Protein AF-A0AAW7YWB8-F1 (afdb_monomer_lite)

Structure (mmCIF, N/CA/C/O backbone):
data_AF-A0AAW7YWB8-F1
#
_entry.id   AF-A0AAW7YWB8-F1
#
loop_
_atom_site.group_PDB
_atom_site.id
_atom_site.type_symbol
_atom_site.label_atom_id
_atom_site.label_alt_id
_atom_site.label_comp_id
_atom_site.label_asym_id
_atom_site.label_entity_id
_atom_site.label_seq_id
_atom_site.pdbx_PDB_ins_code
_atom_site.Cartn_x
_atom_site.Cartn_y
_atom_site.Cartn_z
_atom_site.occupancy
_atom_site.B_iso_or_equiv
_atom_site.auth_seq_id
_atom_site.auth_comp_id
_atom_site.auth_asym_id
_atom_site.auth_atom_id
_atom_site.pdbx_PDB_model_num
ATOM 1 N N . ASP A 1 1 ?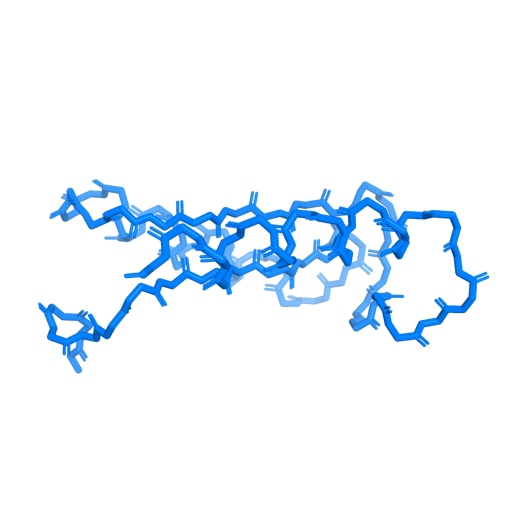 -18.259 6.816 5.448 1.00 78.06 1 ASP A N 1
ATOM 2 C CA . ASP A 1 1 ? -17.773 6.482 6.799 1.00 78.06 1 ASP A CA 1
ATOM 3 C C . ASP A 1 1 ? -16.898 5.236 6.688 1.00 78.06 1 ASP A C 1
ATOM 5 O O . ASP A 1 1 ? -17.224 4.384 5.873 1.00 78.06 1 ASP A O 1
ATOM 9 N N . ILE A 1 2 ? -15.785 5.170 7.422 1.00 84.69 2 ILE A N 1
ATOM 10 C CA . ILE A 1 2 ? -14.812 4.060 7.390 1.00 84.69 2 ILE A CA 1
ATOM 11 C C . ILE A 1 2 ? -14.919 3.134 8.610 1.00 84.69 2 ILE A C 1
ATOM 13 O O . ILE A 1 2 ? -14.332 2.060 8.608 1.00 84.69 2 ILE A O 1
ATOM 17 N N . ASN A 1 3 ? -15.691 3.516 9.634 1.00 81.88 3 ASN A N 1
ATOM 18 C CA . ASN A 1 3 ? -15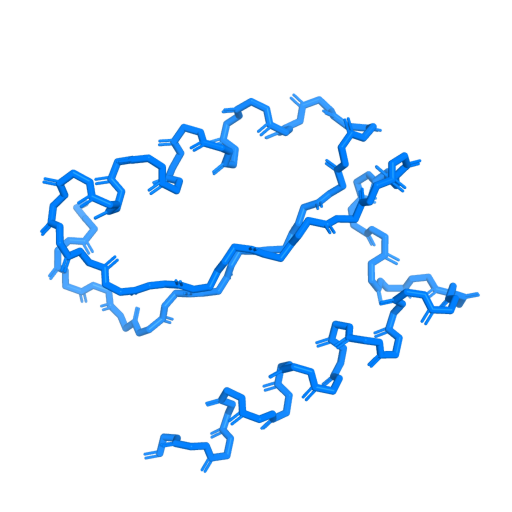.705 2.835 10.935 1.00 81.88 3 ASN A CA 1
ATOM 19 C C . ASN A 1 3 ? -16.381 1.443 10.921 1.00 81.88 3 ASN A C 1
ATOM 21 O O . ASN A 1 3 ? -16.322 0.721 11.911 1.00 81.88 3 ASN A O 1
ATOM 25 N N . HIS A 1 4 ? -17.043 1.068 9.824 1.00 85.69 4 HIS A N 1
ATOM 26 C CA . HIS A 1 4 ? -17.785 -0.195 9.685 1.00 85.69 4 HIS A CA 1
ATOM 27 C C . HIS A 1 4 ? -17.364 -0.997 8.451 1.00 85.69 4 HIS A C 1
ATOM 29 O O . HIS A 1 4 ? -18.108 -1.854 7.973 1.00 85.69 4 HIS A O 1
ATOM 35 N N . LEU A 1 5 ? -16.191 -0.691 7.898 1.00 87.88 5 LEU A N 1
ATOM 36 C CA . LEU A 1 5 ? -15.631 -1.479 6.812 1.00 87.88 5 LEU A CA 1
ATOM 37 C C . LEU A 1 5 ? -15.052 -2.780 7.370 1.00 87.88 5 LEU A C 1
ATOM 39 O O . LEU A 1 5 ? -14.598 -2.843 8.511 1.00 87.88 5 LEU A O 1
ATOM 43 N N . GLY A 1 6 ? -15.073 -3.829 6.548 1.00 88.31 6 GLY A N 1
ATOM 44 C CA . GLY A 1 6 ? -14.272 -5.012 6.828 1.00 88.31 6 GLY A CA 1
ATOM 45 C C . GLY A 1 6 ? -12.781 -4.679 6.792 1.00 88.31 6 GLY A C 1
ATOM 46 O O . GLY A 1 6 ? -12.384 -3.574 6.439 1.00 88.31 6 GLY A O 1
ATOM 47 N N . HIS A 1 7 ? -11.963 -5.672 7.119 1.00 90.31 7 HIS A N 1
ATOM 48 C CA . HIS A 1 7 ? -10.509 -5.578 7.054 1.00 90.31 7 HIS A CA 1
ATOM 49 C C . HIS A 1 7 ? -9.993 -4.905 5.766 1.00 90.31 7 HIS A C 1
ATOM 51 O O . HIS A 1 7 ? -10.427 -5.271 4.667 1.00 90.31 7 HIS A O 1
ATOM 57 N N . LEU A 1 8 ? -9.084 -3.941 5.927 1.00 94.06 8 LEU A N 1
ATOM 58 C CA . LEU A 1 8 ? -8.571 -3.084 4.863 1.00 94.06 8 LEU A CA 1
ATOM 59 C C . LEU A 1 8 ? -7.106 -3.399 4.573 1.00 94.06 8 LEU A C 1
ATOM 61 O O . LEU A 1 8 ? -6.270 -3.351 5.465 1.00 94.06 8 LEU A O 1
ATOM 65 N N . THR A 1 9 ? -6.801 -3.596 3.297 1.00 95.19 9 THR A N 1
ATOM 66 C CA . THR A 1 9 ? -5.434 -3.729 2.793 1.00 95.19 9 THR A CA 1
ATOM 67 C C . THR A 1 9 ? -5.246 -2.715 1.672 1.00 95.19 9 THR A C 1
ATOM 69 O O . THR A 1 9 ? -6.018 -2.696 0.710 1.00 95.19 9 THR A O 1
ATOM 72 N N . ILE A 1 10 ? -4.228 -1.869 1.788 1.00 96.12 10 ILE A N 1
ATOM 73 C CA . ILE A 1 10 ? -3.900 -0.821 0.820 1.00 96.12 10 ILE A CA 1
ATOM 74 C C . ILE A 1 10 ? -2.556 -1.180 0.186 1.00 96.12 10 ILE A C 1
ATOM 76 O O . ILE A 1 10 ? -1.569 -1.355 0.893 1.00 96.12 10 ILE A O 1
ATOM 80 N N . VAL A 1 11 ? -2.508 -1.273 -1.144 1.00 96.88 11 VAL A N 1
ATOM 81 C CA . VAL A 1 11 ? -1.276 -1.542 -1.902 1.00 96.88 11 VAL A CA 1
ATOM 82 C C . VAL A 1 11 ? -0.998 -0.361 -2.821 1.00 96.88 11 VAL A C 1
ATOM 84 O O . VAL A 1 11 ? -1.862 -0.007 -3.621 1.00 96.88 11 VAL A O 1
ATOM 87 N N . ILE A 1 12 ? 0.180 0.254 -2.701 1.00 97.62 12 ILE A N 1
ATOM 88 C CA . ILE A 1 12 ? 0.513 1.496 -3.416 1.00 97.62 12 ILE A CA 1
ATOM 89 C C . ILE A 1 12 ? 1.999 1.551 -3.792 1.00 97.62 12 ILE A C 1
ATOM 91 O O . ILE A 1 12 ? 2.855 1.082 -3.038 1.00 97.62 12 ILE A O 1
ATOM 95 N N . GLY A 1 13 ? 2.322 2.109 -4.958 1.00 97.38 13 GLY A N 1
ATOM 96 C CA . GLY A 1 13 ? 3.700 2.438 -5.325 1.00 97.38 13 GLY A CA 1
ATOM 97 C C . GLY A 1 13 ? 4.129 3.798 -4.757 1.00 97.38 13 GLY A C 1
ATOM 98 O O . GLY A 1 13 ? 3.295 4.671 -4.531 1.00 97.38 13 GLY A O 1
ATOM 99 N N . THR A 1 14 ? 5.424 4.028 -4.519 1.00 97.50 14 THR A N 1
ATOM 100 C CA . THR A 1 14 ? 5.908 5.358 -4.078 1.00 97.50 14 THR A CA 1
ATOM 101 C C . THR A 1 14 ? 6.146 6.328 -5.241 1.00 97.50 14 THR A C 1
ATOM 103 O O . THR A 1 14 ? 6.258 7.535 -5.025 1.00 97.50 14 THR A O 1
ATOM 106 N N . LYS A 1 15 ? 6.168 5.837 -6.488 1.00 97.06 15 LYS A N 1
ATOM 107 C CA . LYS A 1 15 ? 6.328 6.631 -7.717 1.00 97.06 15 LYS A CA 1
ATOM 108 C C . LYS A 1 15 ? 5.008 6.747 -8.484 1.00 97.06 15 LYS A C 1
ATOM 110 O O . LYS A 1 15 ? 4.928 6.463 -9.681 1.00 97.06 15 LYS A O 1
ATOM 115 N N . GLU A 1 16 ? 3.958 7.183 -7.801 1.00 94.81 16 GLU A N 1
ATOM 116 C CA . GLU A 1 16 ? 2.668 7.471 -8.424 1.00 94.81 16 GLU A CA 1
ATOM 117 C C . GLU A 1 16 ? 1.936 8.647 -7.773 1.00 94.81 16 GLU A C 1
ATOM 119 O O . GLU A 1 16 ? 2.194 9.020 -6.630 1.00 94.81 16 GLU A O 1
ATOM 124 N N . THR A 1 17 ? 1.006 9.242 -8.519 1.00 97.06 17 THR A N 1
ATOM 125 C CA . THR A 1 17 ? 0.289 10.458 -8.112 1.00 97.06 17 THR A CA 1
ATOM 126 C C . THR A 1 17 ? -0.589 10.253 -6.878 1.00 97.06 17 THR A C 1
ATOM 128 O O . THR A 1 17 ? -0.747 11.191 -6.106 1.00 97.06 17 THR A O 1
ATOM 131 N N . LEU A 1 18 ? -1.129 9.047 -6.674 1.00 97.38 18 LEU A N 1
ATOM 132 C CA . LEU A 1 18 ? -2.044 8.735 -5.569 1.00 97.38 18 LEU A CA 1
ATOM 133 C C . LEU A 1 18 ? -1.326 8.351 -4.268 1.00 97.38 18 LEU A C 1
ATOM 135 O O . LEU A 1 18 ? -1.979 8.126 -3.249 1.00 97.38 18 LEU A O 1
ATOM 139 N N . TYR A 1 19 ? 0.009 8.296 -4.268 1.00 97.56 19 TYR A N 1
ATOM 140 C CA . TYR A 1 19 ? 0.780 7.942 -3.078 1.00 97.56 19 TYR A CA 1
ATOM 141 C C . TYR A 1 19 ? 0.459 8.817 -1.847 1.00 97.56 19 TYR A C 1
ATOM 143 O O . TYR A 1 19 ? 0.209 8.254 -0.775 1.00 97.56 19 TYR A O 1
ATOM 151 N N . PRO A 1 20 ? 0.372 10.162 -1.954 1.00 97.94 20 PRO A N 1
ATOM 152 C CA . PRO A 1 20 ? -0.007 11.005 -0.819 1.00 97.94 20 PRO A CA 1
ATOM 153 C C . PRO A 1 20 ? -1.414 10.709 -0.286 1.00 97.94 20 PRO A C 1
ATOM 155 O O . PRO A 1 20 ? -1.634 10.785 0.922 1.00 97.94 20 PRO A O 1
ATOM 158 N N . ASP A 1 21 ? -2.357 10.342 -1.158 1.00 98.06 21 ASP A N 1
ATOM 159 C CA . ASP A 1 21 ? -3.728 10.009 -0.763 1.00 98.06 21 ASP A CA 1
ATOM 160 C C . ASP A 1 21 ? -3.789 8.673 -0.017 1.00 98.06 21 ASP A C 1
ATOM 162 O O . ASP A 1 21 ? -4.433 8.575 1.030 1.00 98.06 21 ASP A O 1
ATOM 166 N N . ALA A 1 22 ? -3.073 7.659 -0.510 1.00 97.56 22 ALA A N 1
ATOM 167 C CA . ALA A 1 22 ? -2.970 6.360 0.148 1.00 97.56 22 ALA A CA 1
ATOM 168 C C . ALA A 1 22 ? -2.311 6.484 1.532 1.00 97.56 22 ALA A C 1
ATOM 170 O O . ALA A 1 22 ? -2.806 5.920 2.509 1.00 97.56 22 ALA A O 1
ATOM 171 N N . HIS A 1 23 ? -1.246 7.285 1.632 1.00 97.44 23 HIS A N 1
ATOM 172 C CA . HIS A 1 23 ? -0.588 7.568 2.905 1.00 97.44 23 HIS A CA 1
ATOM 173 C C . HIS A 1 23 ? -1.513 8.320 3.872 1.00 97.44 23 HIS A C 1
ATOM 175 O O . HIS A 1 23 ? -1.629 7.947 5.038 1.00 97.44 23 HIS A O 1
ATOM 181 N N . LYS A 1 24 ? -2.243 9.331 3.384 1.00 98.00 24 LYS A N 1
ATOM 182 C CA . LYS A 1 24 ? -3.235 10.061 4.183 1.00 98.00 24 LYS A CA 1
ATOM 183 C C . LYS A 1 24 ? -4.340 9.141 4.706 1.00 98.00 24 LYS A C 1
ATOM 185 O O . LYS A 1 24 ? -4.738 9.278 5.861 1.00 98.00 24 LYS A O 1
ATOM 190 N N . LEU A 1 25 ? -4.831 8.208 3.889 1.00 97.06 25 LEU A N 1
ATOM 191 C CA . LEU A 1 25 ? -5.824 7.224 4.322 1.00 97.06 25 LEU A CA 1
ATOM 192 C C . LEU A 1 25 ? -5.268 6.317 5.428 1.00 97.06 25 LEU A C 1
ATOM 194 O O . LEU A 1 25 ? -5.941 6.141 6.441 1.00 97.06 25 LEU A O 1
ATOM 198 N N . SER A 1 26 ? -4.047 5.800 5.264 1.00 97.62 26 SER A N 1
ATOM 199 C CA . SER A 1 26 ? -3.371 4.984 6.283 1.00 97.62 26 SER A CA 1
ATOM 200 C C . SER A 1 26 ? -3.243 5.738 7.615 1.00 97.62 26 SER A C 1
ATOM 202 O O . SER A 1 26 ? -3.715 5.257 8.644 1.00 97.62 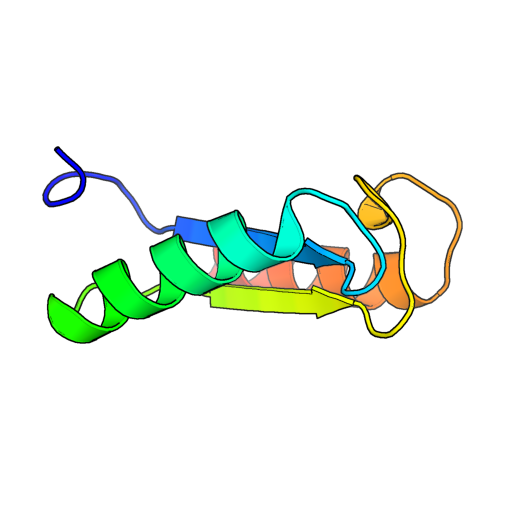26 SER A O 1
ATOM 204 N N . GLN A 1 27 ? -2.787 6.995 7.584 1.00 97.62 27 GLN A N 1
ATOM 205 C CA . GLN A 1 27 ? -2.716 7.844 8.780 1.00 97.62 27 GLN A CA 1
ATOM 206 C C . GLN A 1 27 ? -4.085 8.079 9.437 1.00 97.62 27 GLN A C 1
ATOM 208 O O . GLN A 1 27 ? -4.197 8.103 10.662 1.00 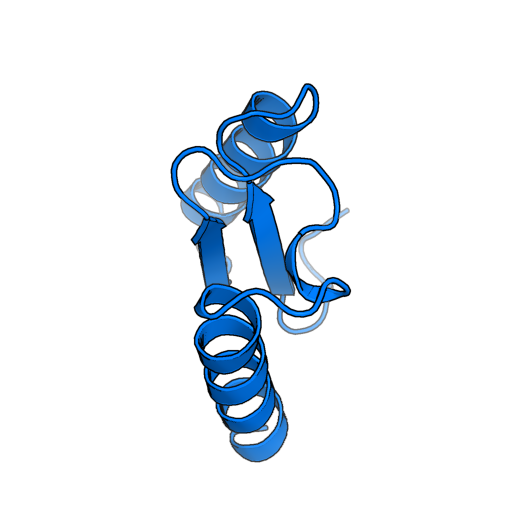97.62 27 GLN A O 1
ATOM 213 N N . MET A 1 28 ? -5.142 8.267 8.642 1.00 96.38 28 MET A N 1
ATOM 214 C CA . MET A 1 28 ? -6.501 8.431 9.168 1.00 96.38 28 MET A CA 1
ATOM 215 C C . MET A 1 28 ? -7.029 7.154 9.837 1.00 96.38 28 MET A C 1
ATOM 217 O O . MET A 1 28 ? -7.814 7.253 10.783 1.00 96.38 28 MET A O 1
ATOM 221 N N . LEU A 1 29 ? -6.636 5.975 9.347 1.00 96.31 29 LEU A N 1
ATOM 222 C CA . LEU A 1 29 ? -6.975 4.686 9.953 1.00 96.31 29 LEU A CA 1
ATOM 223 C C . LEU A 1 29 ? -6.217 4.493 11.273 1.00 96.31 29 LEU A C 1
ATOM 225 O O . LEU A 1 29 ? -6.853 4.192 12.286 1.00 96.31 29 LEU A O 1
ATOM 229 N N . ASP A 1 30 ? -4.915 4.793 11.292 1.00 96.00 30 ASP A N 1
ATOM 230 C CA . ASP A 1 30 ? -4.079 4.754 12.502 1.00 96.00 30 ASP A CA 1
ATOM 231 C C . ASP A 1 30 ? -4.638 5.652 13.612 1.00 96.00 30 ASP A C 1
ATOM 233 O O . ASP A 1 30 ? -4.816 5.221 14.750 1.00 96.00 30 ASP A O 1
ATOM 237 N N . GLN A 1 31 ? -4.997 6.897 13.277 1.00 96.25 31 GLN A N 1
ATOM 238 C CA . GLN A 1 31 ? -5.569 7.861 14.228 1.00 96.25 31 GLN A CA 1
ATOM 239 C C . GLN A 1 31 ? -6.888 7.392 14.854 1.00 96.25 31 GLN A C 1
ATOM 241 O O . GLN A 1 31 ? -7.260 7.853 15.934 1.00 96.25 31 GLN A O 1
ATOM 246 N N . LYS A 1 32 ? -7.609 6.498 14.175 1.00 94.56 32 LYS A N 1
ATOM 247 C CA . LYS A 1 32 ? -8.866 5.916 14.653 1.00 94.56 32 LYS A CA 1
ATOM 248 C C . LYS A 1 32 ? -8.688 4.549 15.312 1.00 94.56 32 LYS A C 1
ATOM 250 O O . LYS A 1 32 ? -9.685 3.974 15.743 1.00 94.56 32 LYS A O 1
ATOM 255 N N . GLY A 1 33 ? -7.462 4.027 15.377 1.00 94.31 33 GLY A N 1
ATOM 256 C CA . GLY A 1 33 ? -7.186 2.678 15.869 1.00 94.31 33 GLY A CA 1
ATOM 257 C C . GLY A 1 33 ? -7.799 1.579 14.995 1.00 94.31 33 GLY A C 1
ATOM 258 O O . GLY A 1 33 ? -8.156 0.526 15.516 1.00 94.31 33 GLY A O 1
ATOM 259 N N . ILE A 1 34 ? -7.978 1.829 13.692 1.00 94.25 34 ILE A N 1
ATOM 260 C CA . ILE A 1 34 ? -8.500 0.836 12.746 1.00 94.25 34 ILE A CA 1
ATOM 261 C C . ILE A 1 34 ? -7.319 0.067 12.151 1.00 94.25 34 ILE A C 1
ATOM 263 O O . ILE A 1 34 ? -6.509 0.627 11.409 1.00 94.25 34 ILE A O 1
ATOM 267 N N . GLU A 1 35 ? -7.242 -1.227 12.461 1.00 92.88 35 GLU A N 1
ATOM 268 C CA . GLU A 1 35 ? -6.229 -2.123 11.901 1.00 92.88 35 GLU A CA 1
ATOM 269 C C . GLU A 1 35 ? -6.367 -2.242 10.379 1.00 92.88 35 GLU A C 1
ATOM 271 O O . GLU A 1 35 ? -7.462 -2.434 9.840 1.00 92.88 35 GLU A O 1
ATOM 276 N N . HIS A 1 36 ? -5.234 -2.132 9.691 1.00 94.81 36 HIS A N 1
ATOM 277 C CA . HIS A 1 36 ? -5.130 -2.253 8.245 1.00 94.81 36 HIS A CA 1
ATOM 278 C C . HIS A 1 36 ? -3.697 -2.621 7.847 1.00 94.81 36 HIS A C 1
ATOM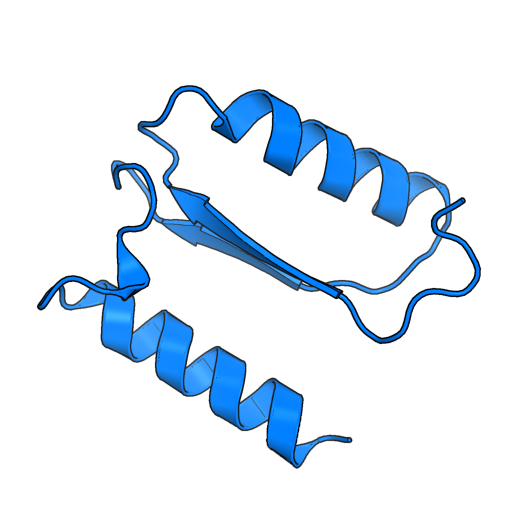 280 O O . HIS A 1 36 ? -2.751 -2.321 8.579 1.00 94.81 36 HIS A O 1
ATOM 286 N N . GLU A 1 37 ? -3.513 -3.213 6.669 1.00 95.31 37 GLU A N 1
ATOM 287 C CA . GLU A 1 37 ? -2.191 -3.318 6.049 1.00 95.31 37 GLU A CA 1
ATOM 288 C C . GLU A 1 37 ? -1.958 -2.181 5.063 1.00 95.31 37 GLU A C 1
ATOM 290 O O . GLU A 1 37 ? -2.814 -1.849 4.237 1.00 95.31 37 GLU A O 1
ATOM 295 N N . PHE A 1 38 ? -0.746 -1.637 5.100 1.00 96.06 38 PHE A N 1
ATOM 296 C CA . PHE A 1 38 ? -0.263 -0.639 4.159 1.00 96.06 38 PHE A CA 1
ATOM 297 C C . PHE A 1 38 ? 1.006 -1.162 3.476 1.00 96.06 38 PHE A C 1
ATOM 299 O O . PHE A 1 38 ? 2.094 -1.147 4.047 1.00 96.06 38 PHE A O 1
ATOM 306 N N . ILE A 1 39 ? 0.852 -1.683 2.259 1.00 95.31 39 ILE A N 1
ATOM 307 C CA . ILE A 1 39 ? 1.912 -2.341 1.491 1.00 95.31 39 ILE A CA 1
ATOM 308 C C . ILE A 1 39 ? 2.457 -1.354 0.459 1.00 95.31 39 ILE A C 1
ATOM 310 O O . ILE A 1 39 ? 1.784 -1.008 -0.516 1.00 95.31 39 ILE A O 1
ATOM 314 N N . GLN A 1 40 ? 3.695 -0.915 0.669 1.00 95.44 40 GLN A N 1
ATOM 315 C CA . GLN A 1 40 ? 4.355 0.080 -0.172 1.00 95.44 40 GLN A CA 1
ATOM 316 C C . GLN A 1 40 ? 5.376 -0.571 -1.104 1.00 95.44 40 GLN A C 1
ATOM 318 O O . GLN A 1 40 ? 6.248 -1.314 -0.660 1.00 95.44 40 GLN A O 1
ATOM 323 N N . GLY A 1 41 ? 5.288 -0.251 -2.393 1.00 95.75 41 GLY A N 1
ATOM 324 C CA . GLY A 1 41 ? 6.282 -0.615 -3.396 1.00 95.75 41 GLY A CA 1
ATOM 325 C C . GLY A 1 41 ? 7.249 0.533 -3.667 1.00 95.75 41 GLY A C 1
ATOM 326 O O . GLY A 1 41 ? 6.844 1.546 -4.245 1.00 95.75 41 GLY A O 1
ATOM 327 N N . ASP A 1 42 ? 8.515 0.398 -3.272 1.00 96.00 42 ASP A N 1
ATOM 328 C CA . ASP A 1 42 ? 9.497 1.473 -3.444 1.00 96.00 42 ASP A CA 1
ATOM 329 C C . ASP A 1 42 ? 9.864 1.703 -4.917 1.00 96.00 42 ASP A C 1
ATOM 331 O O . ASP A 1 42 ? 10.170 0.773 -5.658 1.00 96.00 42 ASP A O 1
ATOM 335 N N . ASN A 1 43 ? 9.814 2.962 -5.356 1.00 96.56 43 ASN A N 1
ATOM 336 C CA . ASN A 1 43 ? 10.013 3.407 -6.735 1.00 96.56 43 ASN A CA 1
ATOM 337 C C . ASN A 1 43 ? 9.068 2.728 -7.757 1.00 96.56 43 ASN A C 1
ATOM 339 O O . ASN A 1 43 ? 9.305 2.798 -8.968 1.00 96.56 43 ASN A O 1
ATOM 343 N N . LEU A 1 44 ? 7.977 2.108 -7.289 1.00 97.38 44 LEU A N 1
ATOM 344 C CA . LEU A 1 44 ? 6.980 1.450 -8.131 1.00 97.38 44 LEU A CA 1
ATOM 345 C C . LEU A 1 44 ? 5.862 2.410 -8.534 1.00 97.38 44 LEU A C 1
ATOM 347 O O . LEU A 1 44 ? 5.543 3.370 -7.834 1.00 97.38 44 LEU A O 1
ATOM 351 N N . PHE A 1 45 ? 5.287 2.146 -9.702 1.00 96.06 45 PHE A N 1
ATOM 352 C CA . PHE A 1 45 ? 4.246 2.956 -10.323 1.00 96.06 45 PHE A CA 1
ATOM 353 C C . PHE A 1 45 ? 2.842 2.464 -9.941 1.00 96.06 45 PHE A C 1
ATOM 355 O O . PHE A 1 45 ? 2.676 1.425 -9.299 1.00 96.06 45 PHE A O 1
ATOM 362 N N . ASN A 1 46 ? 1.824 3.218 -10.362 1.00 95.06 46 ASN A N 1
ATOM 363 C CA . ASN A 1 46 ? 0.419 2.885 -10.133 1.00 95.06 46 ASN A CA 1
ATOM 364 C C . ASN A 1 46 ? 0.121 1.448 -10.575 1.00 95.06 46 ASN A C 1
ATOM 366 O O . ASN A 1 46 ? 0.595 1.020 -11.628 1.00 95.06 46 ASN A O 1
ATOM 370 N N . ILE A 1 47 ? -0.681 0.723 -9.790 1.00 94.38 47 ILE A N 1
ATOM 371 C CA . ILE A 1 47 ? -1.124 -0.657 -10.059 1.00 94.38 47 ILE A CA 1
ATOM 372 C C . ILE A 1 47 ? 0.011 -1.671 -10.328 1.00 94.38 47 ILE A C 1
ATOM 374 O O . ILE A 1 47 ? -0.237 -2.703 -10.948 1.00 94.38 47 ILE A O 1
ATOM 378 N N . TYR A 1 48 ? 1.236 -1.449 -9.829 1.00 95.50 48 TYR A N 1
ATOM 379 C CA . TYR A 1 48 ? 2.376 -2.361 -10.039 1.00 95.50 48 TYR A CA 1
ATOM 380 C C . TYR A 1 48 ? 2.111 -3.866 -9.787 1.00 95.50 48 TYR A C 1
ATOM 382 O O . TYR A 1 48 ? 2.674 -4.669 -10.536 1.00 95.50 48 TYR A O 1
ATOM 390 N N . PRO A 1 49 ? 1.259 -4.310 -8.829 1.00 95.56 49 PRO A N 1
ATOM 391 C CA . PRO A 1 49 ? 1.117 -5.737 -8.528 1.00 95.56 49 PRO A CA 1
ATOM 392 C C . PRO A 1 49 ? 0.496 -6.572 -9.654 1.00 95.56 49 PRO A C 1
ATOM 394 O O . PRO A 1 49 ? 0.524 -7.798 -9.589 1.00 95.56 49 PRO A O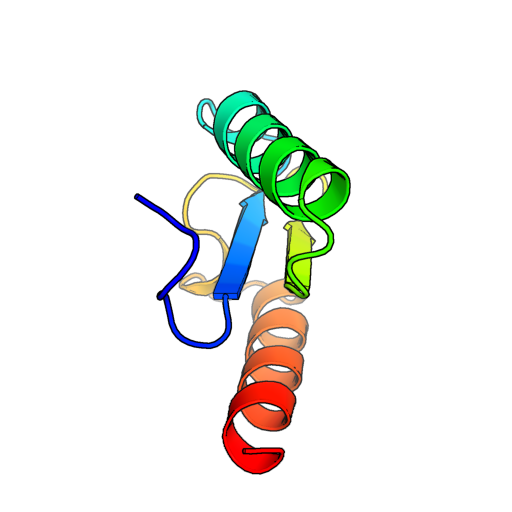 1
ATOM 397 N N . ILE A 1 50 ? -0.090 -5.950 -10.683 1.00 95.31 50 ILE A N 1
ATOM 398 C CA . ILE A 1 50 ? -0.636 -6.696 -11.830 1.00 95.31 50 ILE A CA 1
ATOM 399 C C . ILE A 1 50 ? 0.439 -7.045 -12.868 1.00 95.31 50 ILE A C 1
ATOM 401 O O . ILE A 1 50 ? 0.222 -7.911 -13.717 1.00 95.31 50 ILE A O 1
ATOM 405 N N . PHE A 1 51 ? 1.592 -6.376 -12.817 1.00 95.75 51 PHE A N 1
ATOM 406 C CA . PHE A 1 51 ? 2.682 -6.552 -13.770 1.00 95.75 51 PHE A CA 1
ATOM 407 C C . PHE A 1 51 ? 3.593 -7.716 -13.358 1.00 95.75 51 PHE A C 1
ATOM 409 O O . PHE A 1 51 ? 3.640 -8.084 -12.184 1.00 95.75 51 PHE A O 1
ATOM 416 N N . PRO A 1 52 ? 4.326 -8.330 -14.303 1.00 94.31 52 PRO A N 1
ATOM 417 C CA . PRO A 1 52 ? 5.280 -9.399 -14.009 1.00 94.31 52 PRO A CA 1
ATOM 418 C C . PRO A 1 52 ? 6.573 -8.832 -13.391 1.00 94.31 52 PRO A C 1
ATOM 420 O O . PRO A 1 52 ? 7.637 -8.869 -14.002 1.00 94.31 52 PRO A O 1
ATOM 423 N N . LEU A 1 53 ? 6.455 -8.266 -12.192 1.00 95.06 53 LEU A N 1
ATOM 424 C CA . LEU A 1 53 ? 7.544 -7.713 -11.388 1.00 95.06 53 LEU A CA 1
ATOM 425 C C . LEU A 1 53 ? 7.849 -8.652 -10.213 1.00 95.06 53 LEU A C 1
ATOM 427 O O . LEU A 1 53 ? 6.932 -9.328 -9.749 1.00 95.06 53 LEU A O 1
ATOM 431 N N . PRO A 1 54 ? 9.087 -8.706 -9.697 1.00 94.19 54 PRO A N 1
ATOM 432 C CA . PRO A 1 54 ? 9.389 -9.526 -8.524 1.00 94.19 54 PRO A CA 1
ATOM 433 C C . PRO A 1 54 ? 8.550 -9.125 -7.298 1.00 94.19 54 PRO A C 1
ATOM 435 O O . PRO A 1 54 ? 8.045 -9.995 -6.593 1.00 94.19 54 PRO A O 1
ATOM 438 N N . GLU A 1 55 ? 8.286 -7.832 -7.107 1.00 95.44 55 GLU A N 1
ATOM 439 C CA . GLU A 1 55 ? 7.510 -7.296 -5.981 1.00 95.44 55 GLU A CA 1
ATOM 440 C C . GLU A 1 55 ? 6.036 -7.734 -6.008 1.00 95.44 55 GLU A C 1
ATOM 442 O O . GLU A 1 55 ? 5.351 -7.714 -4.983 1.00 95.44 55 GLU A O 1
ATOM 447 N N . ARG A 1 56 ? 5.527 -8.181 -7.167 1.00 94.81 56 ARG A N 1
ATOM 448 C CA . ARG A 1 56 ? 4.191 -8.784 -7.256 1.00 94.81 56 ARG A CA 1
ATOM 449 C C . ARG A 1 56 ? 4.082 -10.011 -6.360 1.00 94.81 56 ARG A C 1
ATOM 451 O O . ARG A 1 56 ? 3.040 -10.202 -5.737 1.00 94.81 56 ARG A O 1
ATOM 458 N N . GLU A 1 57 ? 5.112 -10.849 -6.314 1.00 93.88 57 GLU A N 1
ATOM 459 C CA . GLU A 1 57 ? 5.061 -12.090 -5.540 1.00 93.88 57 GLU A CA 1
ATOM 460 C C . GLU A 1 57 ? 4.946 -11.798 -4.043 1.00 93.88 57 GLU A C 1
ATOM 462 O O . GLU A 1 57 ? 4.165 -12.451 -3.348 1.00 93.88 57 GLU A O 1
ATOM 467 N N . ASP A 1 58 ? 5.622 -10.754 -3.560 1.00 92.75 58 ASP A N 1
ATOM 468 C CA . ASP A 1 58 ? 5.517 -10.310 -2.170 1.00 92.75 58 ASP A CA 1
ATOM 469 C C . ASP A 1 58 ? 4.093 -9.855 -1.836 1.00 92.75 58 ASP A C 1
ATOM 471 O O . ASP A 1 58 ? 3.514 -10.307 -0.842 1.00 92.75 58 ASP A O 1
ATOM 475 N N . VAL A 1 59 ? 3.485 -9.038 -2.705 1.00 94.81 59 VAL A N 1
ATOM 476 C CA . VAL A 1 59 ? 2.091 -8.595 -2.546 1.00 94.81 59 VAL A CA 1
ATOM 477 C C . VAL A 1 59 ? 1.138 -9.787 -2.553 1.00 94.81 59 VAL A C 1
ATOM 479 O O . VAL A 1 59 ? 0.290 -9.897 -1.669 1.00 94.81 59 VAL A O 1
ATOM 482 N N . LEU A 1 60 ? 1.271 -10.706 -3.515 1.00 94.00 60 LEU A N 1
ATOM 483 C CA . LEU A 1 60 ? 0.401 -11.881 -3.617 1.00 94.00 60 LEU A CA 1
ATOM 484 C C . LEU A 1 60 ? 0.530 -12.800 -2.401 1.00 94.00 60 LEU A C 1
ATOM 486 O O . LEU A 1 60 ? -0.474 -13.339 -1.930 1.00 94.00 60 LEU A O 1
ATOM 490 N N . ASN A 1 61 ? 1.745 -12.985 -1.888 1.00 93.12 61 ASN A N 1
ATOM 491 C CA . ASN A 1 61 ? 1.984 -13.803 -0.709 1.00 93.12 61 ASN A CA 1
ATOM 492 C C . ASN A 1 61 ? 1.355 -13.172 0.534 1.00 93.12 61 ASN A C 1
ATOM 494 O O . ASN A 1 61 ? 0.632 -13.867 1.250 1.00 93.12 61 ASN A O 1
ATOM 498 N N . GLN A 1 62 ? 1.535 -11.866 0.750 1.00 91.19 62 GLN A N 1
ATOM 499 C CA . GLN A 1 62 ? 0.875 -11.150 1.846 1.00 91.19 62 GLN A CA 1
ATOM 500 C C . GLN A 1 62 ? -0.653 -11.219 1.721 1.00 91.19 62 GLN A C 1
ATOM 502 O O . GLN A 1 62 ? -1.336 -11.565 2.684 1.00 91.19 62 GLN A O 1
ATOM 507 N N . HIS A 1 63 ? -1.189 -11.014 0.515 1.00 90.94 63 HIS A N 1
ATOM 508 C CA . HIS A 1 63 ? -2.627 -11.067 0.258 1.00 90.94 63 HIS A CA 1
ATOM 509 C C . HIS A 1 63 ? -3.229 -12.449 0.562 1.00 90.94 63 HIS A C 1
ATOM 511 O O . HIS A 1 63 ? -4.283 -12.546 1.191 1.00 90.94 63 HIS A O 1
ATOM 517 N N . LYS A 1 64 ? -2.539 -13.539 0.191 1.00 92.56 64 LYS A N 1
ATOM 518 C CA . LYS A 1 64 ? -2.953 -14.906 0.557 1.00 92.56 64 LYS A CA 1
ATOM 519 C C . LYS A 1 64 ? -2.996 -15.097 2.073 1.00 92.56 64 LYS A C 1
ATOM 521 O O . LYS A 1 64 ? -3.954 -15.681 2.572 1.00 92.56 64 LYS A O 1
ATOM 526 N N . GLN A 1 65 ? -1.992 -14.604 2.803 1.00 90.62 65 GLN A N 1
ATOM 527 C CA . GLN A 1 65 ? -1.970 -14.707 4.267 1.00 90.62 65 GLN A CA 1
ATOM 528 C C . GLN A 1 65 ? -3.134 -13.948 4.911 1.00 90.62 65 GLN A C 1
ATOM 530 O O . GLN A 1 65 ? -3.742 -14.457 5.846 1.00 90.62 65 GLN A O 1
ATOM 535 N N . ILE A 1 66 ? -3.469 -12.768 4.390 1.00 88.44 66 ILE A N 1
ATOM 536 C CA . ILE A 1 66 ? -4.590 -11.951 4.872 1.00 88.44 66 ILE A CA 1
ATOM 537 C C . ILE A 1 66 ? -5.929 -12.667 4.656 1.00 88.44 66 ILE A C 1
ATOM 539 O O . ILE A 1 66 ? -6.755 -12.730 5.565 1.00 88.44 66 ILE A O 1
ATOM 543 N N . ILE A 1 67 ? -6.135 -13.255 3.474 1.00 87.56 67 ILE A N 1
ATOM 544 C CA . ILE A 1 67 ? -7.381 -13.964 3.149 1.00 87.56 67 ILE A CA 1
ATOM 545 C C . ILE A 1 67 ? -7.545 -15.233 3.995 1.00 87.56 67 ILE A C 1
ATOM 547 O O . ILE A 1 67 ? -8.649 -15.509 4.449 1.00 87.56 67 ILE A O 1
ATOM 551 N N . ILE A 1 68 ? -6.471 -16.000 4.206 1.00 87.00 68 ILE A N 1
ATOM 552 C CA . ILE A 1 68 ? -6.522 -17.284 4.928 1.00 87.00 68 ILE A CA 1
ATOM 553 C C . ILE A 1 68 ? -6.673 -17.096 6.447 1.00 87.00 68 ILE A C 1
ATOM 555 O O . ILE A 1 68 ? -7.193 -17.983 7.116 1.00 87.00 68 ILE A O 1
ATOM 559 N N . LYS A 1 69 ? -6.204 -15.974 7.006 1.00 72.75 69 LYS A N 1
ATOM 560 C CA . LYS A 1 69 ? -6.295 -15.685 8.449 1.00 72.75 69 LYS A CA 1
ATOM 561 C C . LYS A 1 69 ? -7.681 -15.211 8.914 1.00 72.75 69 LYS A C 1
ATOM 563 O O . LYS A 1 69 ? -7.867 -15.084 10.123 1.00 72.75 69 LYS A O 1
ATOM 568 N N . LYS A 1 70 ? -8.609 -14.924 7.996 1.00 56.41 70 LYS A N 1
ATOM 569 C CA . LYS A 1 70 ? -10.021 -14.655 8.317 1.00 56.41 70 LYS A CA 1
ATOM 570 C C . LYS A 1 70 ? -10.786 -15.945 8.573 1.00 56.41 70 LYS A C 1
ATOM 572 O O . LYS A 1 70 ? -11.659 -15.904 9.465 1.00 56.41 70 LYS A O 1
#

Radius of gyration: 12.69 Å; chains: 1; bounding box: 28×28×30 Å

Organism: NCBI:txid3062664

InterPro domains:
  IPR029058 Alpha/Beta hydrolase fold [G3DSA:3.40.50.1820] (1-70)

Sequence (70 aa):
DINHLGHLTIVIGTKETLYPDAHKLSQMLDQKGIEHEFIQGDNLFNIYPIFPLPEREDVLNQHKQIIIKK

Secondary structure (DSSP, 8-state):
--TT---EEEEEESSSTTHHHHHHHHHHHHHTT--EEEEEETT--TTGGGSS-HHHHHHHHHHHHHHHT-

Foldseek 3Di:
DCPPDPEAEAEEEPQEPCVVVLVVVVVVCVVVVHDYHYHYHYVDYPPRLVDPDPVVVVVVVVVVVVVVVD

pLDDT: mean 93.25, std 6.44, range [56.41, 98.06]